Protein AF-A0A7J6I2G9-F1 (afdb_monomer)

Mean predicted aligned error: 10.12 Å

Organism: Cannabis sativa (NCBI:txid3483)

InterPro domains:
  IPR006216 Photosystem II cytochrome b559, conserved site [PS00537] (69-83)
  IPR006217 Photosystem II cytochrome b559, alpha subunit [PTHR33391] (1-66)
  IPR006217 Photosystem II cytochrome b559, alpha subunit [TIGR01332] (1-64)
  IPR006241 Photosystem II cytochrome b559, beta subunit [TIGR01333] (66-98)
  IPR013081 Photosystem II cytochrome b559, N-terminal [PF00283] (1-18)
  IPR013081 Photosystem II cytochrome b559, N-terminal [PF00283] (65-89)
  IPR013082 Photosystem II cytochrome b559, alpha subunit, lumenal region [PF00284] (26-64)
  IPR037025 Photosystem II cytochrome b559, alpha subunit sup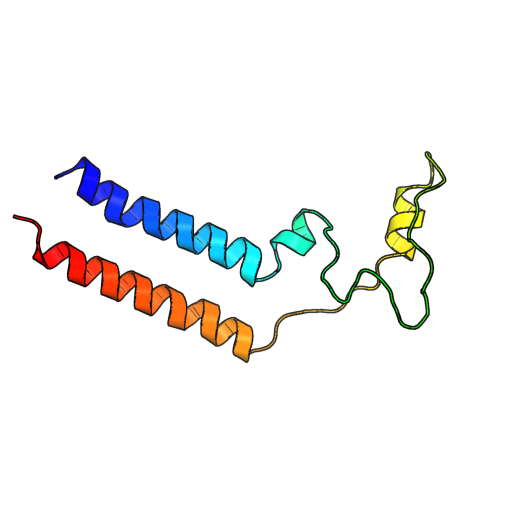erfamily [G3DSA:1.20.5.860] (1-67)

Structure (mmCIF, N/CA/C/O backbone):
data_AF-A0A7J6I2G9-F1
#
_entry.id   AF-A0A7J6I2G9-F1
#
loop_
_atom_site.group_PDB
_atom_site.id
_atom_site.type_symbol
_atom_site.label_atom_id
_atom_site.label_alt_id
_atom_site.label_comp_id
_atom_site.label_asym_id
_atom_site.label_entity_id
_atom_site.label_seq_id
_atom_site.pdbx_PDB_ins_code
_atom_site.Cartn_x
_atom_site.Cartn_y
_atom_site.Cartn_z
_atom_site.occupancy
_atom_site.B_iso_or_equiv
_atom_site.auth_seq_id
_atom_site.auth_comp_id
_atom_site.auth_asym_id
_atom_site.auth_atom_id
_atom_site.pdbx_PDB_model_num
ATOM 1 N N . ILE A 1 1 ? 13.042 4.979 -30.437 1.00 74.38 1 ILE A N 1
ATOM 2 C CA . ILE A 1 1 ? 14.210 4.943 -29.523 1.00 74.38 1 ILE A CA 1
ATOM 3 C C . ILE A 1 1 ? 14.007 5.884 -28.328 1.00 74.38 1 ILE A C 1
ATOM 5 O O . ILE A 1 1 ? 13.651 5.370 -27.283 1.00 74.38 1 ILE A O 1
ATOM 9 N N . ARG A 1 2 ? 14.063 7.226 -28.453 1.00 84.94 2 ARG A N 1
ATOM 10 C CA . ARG A 1 2 ? 13.908 8.167 -27.306 1.00 84.94 2 ARG A CA 1
ATOM 11 C C . ARG A 1 2 ? 12.667 7.938 -26.426 1.00 84.94 2 ARG A C 1
ATOM 13 O O . ARG A 1 2 ? 12.779 7.947 -25.209 1.00 84.94 2 ARG A O 1
ATOM 20 N N . TYR A 1 3 ? 11.498 7.721 -27.036 1.00 82.69 3 TYR A N 1
ATOM 21 C CA . TYR A 1 3 ? 10.265 7.415 -26.297 1.00 82.69 3 TYR A CA 1
ATOM 22 C C . TYR A 1 3 ? 10.436 6.172 -25.416 1.00 82.69 3 TYR A C 1
ATOM 24 O O . TYR A 1 3 ? 10.210 6.236 -24.213 1.00 82.69 3 TYR A O 1
ATOM 32 N N . TRP A 1 4 ? 10.905 5.075 -26.007 1.00 84.44 4 TRP A N 1
ATOM 33 C CA . TRP A 1 4 ? 11.118 3.809 -25.315 1.00 84.44 4 TRP A CA 1
ATOM 34 C C . TRP A 1 4 ? 12.232 3.883 -24.269 1.00 84.44 4 TRP A C 1
ATOM 36 O O . TRP A 1 4 ? 12.058 3.317 -23.204 1.00 84.44 4 TRP A O 1
ATOM 46 N N . VAL A 1 5 ? 13.302 4.648 -24.514 1.00 83.38 5 VAL A N 1
ATOM 47 C CA . VAL A 1 5 ? 14.385 4.894 -23.540 1.00 83.38 5 VAL A CA 1
ATOM 48 C C . VAL A 1 5 ? 13.870 5.606 -22.284 1.00 83.38 5 VAL A C 1
ATOM 50 O O . VAL A 1 5 ? 14.281 5.292 -21.173 1.00 83.38 5 VAL A O 1
ATOM 53 N N . ILE A 1 6 ? 12.950 6.559 -22.439 1.00 83.38 6 ILE A N 1
ATOM 54 C CA . ILE A 1 6 ? 12.337 7.244 -21.294 1.00 83.38 6 ILE A CA 1
ATOM 55 C C . ILE A 1 6 ? 11.359 6.300 -20.583 1.00 83.38 6 ILE A C 1
ATOM 57 O O . ILE A 1 6 ? 11.403 6.150 -19.362 1.00 83.38 6 ILE A O 1
ATOM 61 N N . HIS A 1 7 ? 10.498 5.625 -21.346 1.00 82.88 7 HIS A N 1
ATOM 62 C CA . HIS A 1 7 ? 9.437 4.787 -20.789 1.00 82.88 7 HIS A CA 1
ATOM 63 C C . HIS A 1 7 ? 9.948 3.480 -20.175 1.00 82.88 7 HIS A C 1
ATOM 65 O O . HIS A 1 7 ? 9.314 2.968 -19.256 1.00 82.88 7 HIS A O 1
ATOM 71 N N . SER A 1 8 ? 11.121 2.986 -20.580 1.00 80.94 8 SER A N 1
ATOM 72 C CA . SER A 1 8 ? 11.783 1.850 -19.929 1.00 80.94 8 SER A CA 1
ATOM 73 C C . SER A 1 8 ? 12.256 2.160 -18.508 1.00 80.94 8 SER A C 1
ATOM 75 O O . SER A 1 8 ? 12.585 1.236 -17.774 1.00 80.94 8 SER A O 1
ATOM 77 N N . ILE A 1 9 ? 12.290 3.435 -18.109 1.00 82.44 9 ILE A N 1
ATOM 78 C CA . ILE A 1 9 ? 12.610 3.858 -16.740 1.00 82.44 9 ILE A CA 1
ATOM 79 C C . ILE A 1 9 ? 11.336 4.301 -16.024 1.00 82.44 9 ILE A C 1
ATOM 81 O O . ILE A 1 9 ? 11.059 3.841 -14.915 1.00 82.44 9 ILE A O 1
ATOM 85 N N . THR A 1 10 ? 10.533 5.167 -16.646 1.00 79.94 10 THR A N 1
ATOM 86 C CA . THR A 1 10 ? 9.378 5.772 -15.971 1.00 79.94 10 THR A CA 1
ATOM 87 C C . THR A 1 10 ? 8.251 4.773 -15.713 1.00 79.94 10 THR A C 1
ATOM 89 O O . THR A 1 10 ? 7.667 4.815 -14.632 1.00 79.94 10 THR A O 1
ATOM 92 N N . ILE A 1 11 ? 7.977 3.831 -16.628 1.00 79.25 11 ILE A N 1
ATOM 93 C CA . ILE A 1 11 ? 6.918 2.826 -16.429 1.00 79.25 11 ILE A CA 1
ATOM 94 C C . ILE A 1 11 ? 7.281 1.853 -15.293 1.00 79.25 11 ILE A C 1
ATOM 96 O O . ILE A 1 11 ? 6.478 1.730 -14.365 1.00 79.25 11 ILE A O 1
ATOM 100 N N . PRO A 1 12 ? 8.470 1.209 -15.269 1.00 83.25 12 PRO A N 1
ATOM 101 C CA . PRO A 1 12 ? 8.842 0.354 -14.141 1.00 83.25 12 PRO A CA 1
ATOM 102 C C . PRO A 1 12 ? 8.929 1.116 -12.817 1.00 83.25 12 PRO A C 1
ATOM 104 O O . PRO A 1 12 ? 8.541 0.578 -11.783 1.00 83.25 12 PRO A O 1
ATOM 107 N N . SER A 1 13 ? 9.375 2.377 -12.839 1.00 81.12 13 SER A N 1
ATOM 108 C CA . SER A 1 13 ? 9.426 3.218 -11.635 1.00 81.12 13 SER A CA 1
ATOM 109 C C . SER A 1 13 ? 8.038 3.463 -11.046 1.00 81.12 13 SER A C 1
ATOM 111 O O . SER A 1 13 ? 7.842 3.271 -9.849 1.00 81.12 13 SER A O 1
ATOM 113 N N . LEU A 1 14 ? 7.058 3.832 -11.878 1.00 79.81 14 LEU A N 1
ATOM 114 C CA . LEU A 1 14 ? 5.676 4.022 -11.431 1.00 79.81 14 LEU A CA 1
ATOM 115 C C . LEU A 1 14 ? 5.052 2.712 -10.942 1.00 79.81 14 LEU A C 1
ATOM 117 O O . LEU A 1 14 ? 4.346 2.708 -9.934 1.00 79.81 14 LEU A O 1
ATOM 121 N N . PHE A 1 15 ? 5.351 1.597 -11.611 1.00 84.88 15 PHE A N 1
ATOM 122 C CA . PHE A 1 15 ? 4.886 0.280 -11.184 1.00 84.88 15 PHE A CA 1
ATOM 123 C C . PHE A 1 15 ? 5.435 -0.097 -9.800 1.00 84.88 15 PHE A C 1
ATOM 125 O O . PHE A 1 15 ? 4.667 -0.489 -8.923 1.00 84.88 15 PHE A O 1
ATOM 132 N N . ILE A 1 16 ? 6.743 0.077 -9.569 1.00 82.19 16 ILE A N 1
ATOM 133 C CA . ILE A 1 16 ? 7.369 -0.177 -8.261 1.00 82.19 16 ILE A CA 1
ATOM 134 C C . ILE A 1 16 ? 6.813 0.775 -7.201 1.00 82.19 16 ILE A C 1
ATOM 136 O O . ILE A 1 16 ? 6.530 0.336 -6.090 1.00 82.19 16 ILE A O 1
ATOM 140 N N . ALA A 1 17 ? 6.622 2.056 -7.525 1.00 80.25 17 ALA A N 1
ATOM 141 C CA . ALA A 1 17 ? 6.048 3.021 -6.593 1.00 80.25 17 ALA A CA 1
ATOM 142 C C . ALA A 1 17 ? 4.637 2.600 -6.147 1.00 80.25 17 ALA A C 1
ATOM 144 O O . ALA A 1 17 ? 4.360 2.567 -4.949 1.00 80.25 17 ALA A O 1
ATOM 145 N N . GLY A 1 18 ? 3.776 2.197 -7.088 1.00 80.00 18 GLY A N 1
ATOM 146 C CA . GLY A 1 18 ? 2.447 1.662 -6.781 1.00 80.00 18 GLY A CA 1
ATOM 147 C C . GLY A 1 18 ? 2.499 0.361 -5.972 1.00 80.00 18 GLY A C 1
ATOM 148 O O . GLY A 1 18 ? 1.764 0.203 -4.997 1.00 80.00 18 GLY A O 1
ATOM 149 N N . TRP A 1 19 ? 3.415 -0.548 -6.317 1.00 82.94 19 TRP A N 1
ATOM 150 C CA . TRP A 1 19 ? 3.630 -1.784 -5.562 1.00 82.94 19 TRP A CA 1
ATOM 151 C C . TRP A 1 19 ? 4.051 -1.505 -4.115 1.00 82.94 19 TRP A C 1
ATOM 153 O O . TRP A 1 19 ? 3.491 -2.080 -3.182 1.00 82.94 19 TRP A O 1
ATOM 163 N N . LEU A 1 20 ? 5.027 -0.619 -3.899 1.00 79.75 20 LEU A N 1
ATOM 164 C CA . LEU A 1 20 ? 5.498 -0.238 -2.565 1.00 79.75 20 LEU A CA 1
ATOM 165 C C . LEU A 1 20 ? 4.402 0.462 -1.761 1.00 79.75 20 LEU A C 1
ATOM 167 O O . LEU A 1 20 ? 4.235 0.155 -0.583 1.00 79.75 20 LEU A O 1
ATOM 171 N N . PHE A 1 21 ? 3.613 1.330 -2.394 1.00 81.75 21 PHE A N 1
ATOM 172 C CA . PHE A 1 21 ? 2.490 2.014 -1.754 1.00 81.75 21 PHE A CA 1
ATOM 173 C C . PHE A 1 21 ? 1.477 1.039 -1.129 1.00 81.75 21 PHE A C 1
ATOM 175 O O . PHE A 1 21 ? 1.060 1.223 0.014 1.00 81.75 21 PHE A O 1
ATOM 182 N N . VAL A 1 22 ? 1.126 -0.037 -1.838 1.00 79.44 22 VAL A N 1
ATOM 183 C CA . VAL A 1 22 ? 0.204 -1.060 -1.315 1.00 79.44 22 VAL A CA 1
ATOM 184 C C . VAL A 1 22 ? 0.910 -2.008 -0.354 1.00 79.44 22 VAL A C 1
ATOM 186 O O . VAL A 1 22 ? 0.404 -2.293 0.728 1.00 79.44 22 VAL A O 1
ATOM 189 N N . SER A 1 23 ? 2.081 -2.511 -0.740 1.00 79.38 23 SER A N 1
ATOM 190 C CA . SER A 1 23 ? 2.739 -3.582 0.004 1.00 79.38 23 SER A CA 1
ATOM 191 C C . SER A 1 23 ? 3.207 -3.121 1.384 1.00 79.38 23 SER A C 1
ATOM 193 O O . SER A 1 23 ? 3.036 -3.878 2.337 1.00 79.38 23 SER A O 1
ATOM 195 N N . THR A 1 24 ? 3.719 -1.888 1.520 1.00 77.38 24 THR A N 1
ATOM 196 C CA . THR A 1 24 ? 4.069 -1.287 2.827 1.00 77.38 24 THR A CA 1
ATOM 197 C C . THR A 1 24 ? 2.864 -1.118 3.741 1.00 77.38 24 THR A C 1
ATOM 199 O O . THR A 1 24 ? 3.009 -0.887 4.931 1.00 77.38 24 THR A O 1
ATOM 202 N N . GLY A 1 25 ? 1.659 -1.215 3.200 1.00 81.19 25 GLY A N 1
ATOM 203 C CA . GLY A 1 25 ? 0.449 -0.892 3.921 1.00 81.19 25 GLY A CA 1
ATOM 204 C C . GLY A 1 25 ? 0.210 0.606 4.094 1.00 81.19 25 GLY A C 1
ATOM 205 O O . GLY A 1 25 ? -0.795 0.964 4.696 1.00 81.19 25 GLY A O 1
ATOM 206 N N . LEU A 1 26 ? 1.038 1.470 3.492 1.00 81.31 26 LEU A N 1
ATOM 207 C CA . LEU A 1 26 ? 0.805 2.916 3.454 1.00 81.31 26 LEU A CA 1
ATOM 208 C C . LEU A 1 26 ? -0.568 3.254 2.852 1.00 81.31 26 LEU A C 1
ATOM 210 O O . LEU A 1 26 ? -1.218 4.196 3.289 1.00 81.31 26 LEU A O 1
ATOM 214 N N . ALA A 1 27 ? -1.042 2.458 1.890 1.00 78.12 27 ALA A N 1
ATOM 215 C CA . ALA A 1 27 ? -2.392 2.588 1.349 1.00 78.12 27 ALA A CA 1
ATOM 216 C C . ALA A 1 27 ? -3.496 2.442 2.416 1.00 78.12 27 ALA A C 1
ATOM 218 O O . ALA A 1 27 ? -4.482 3.175 2.364 1.00 78.12 27 ALA A O 1
ATOM 219 N N . TYR A 1 28 ? -3.337 1.530 3.383 1.00 80.25 28 TYR A N 1
ATOM 220 C CA . TYR A 1 28 ? -4.304 1.356 4.473 1.00 80.25 28 TYR A CA 1
ATOM 221 C C . TYR A 1 28 ? -4.304 2.577 5.394 1.00 80.25 28 TYR A C 1
ATOM 223 O O . TYR A 1 28 ? -5.369 3.083 5.730 1.00 80.25 28 TYR A O 1
ATOM 231 N N . ASP A 1 29 ? -3.120 3.104 5.707 1.00 81.38 29 ASP A N 1
ATOM 232 C CA . ASP A 1 29 ? -2.961 4.233 6.624 1.00 81.38 29 ASP A CA 1
ATOM 233 C C . ASP A 1 29 ? -3.440 5.561 5.999 1.00 81.38 29 ASP A C 1
ATOM 235 O O . ASP A 1 29 ? -4.097 6.359 6.662 1.00 81.38 29 ASP A O 1
ATOM 239 N N . VAL A 1 30 ? -3.166 5.793 4.706 1.00 76.69 30 VAL A N 1
ATOM 240 C CA . VAL A 1 30 ? -3.571 7.018 3.983 1.00 76.69 30 VAL A CA 1
ATOM 241 C C . VAL A 1 30 ? -5.082 7.097 3.793 1.00 76.69 30 VAL A C 1
ATOM 243 O O . VAL A 1 30 ? -5.664 8.172 3.925 1.00 76.69 30 VAL A O 1
ATOM 246 N N . PHE A 1 31 ? -5.714 5.978 3.440 1.00 80.31 31 PHE A N 1
ATOM 247 C CA . PHE A 1 31 ? -7.142 5.955 3.123 1.00 80.31 31 PHE A CA 1
ATOM 248 C C . PHE A 1 31 ? -8.020 5.483 4.285 1.00 80.31 31 PHE A C 1
ATOM 250 O O . PHE A 1 31 ? -9.239 5.452 4.138 1.00 80.31 31 PHE A O 1
ATOM 257 N N . GLY A 1 32 ? -7.428 5.095 5.418 1.00 78.25 32 GLY A N 1
ATOM 258 C CA . GLY A 1 32 ? -8.158 4.523 6.550 1.00 78.25 32 GLY A CA 1
ATOM 259 C C . GLY A 1 32 ? -8.874 3.213 6.204 1.00 78.25 32 GLY A C 1
ATOM 260 O O . GLY A 1 32 ? -9.882 2.882 6.823 1.00 78.25 32 GLY A O 1
ATOM 261 N N . SER A 1 33 ? -8.402 2.483 5.185 1.00 83.19 33 SER A N 1
ATOM 262 C CA . SER A 1 33 ? -8.986 1.194 4.814 1.00 83.19 33 SER A CA 1
ATOM 263 C C . SER A 1 33 ? -8.589 0.157 5.862 1.00 83.19 33 SER A C 1
ATOM 265 O O . SER A 1 33 ? -7.391 -0.061 6.040 1.00 83.19 33 SER A O 1
ATOM 267 N N . PRO A 1 34 ? -9.541 -0.557 6.485 1.00 84.62 34 PRO A N 1
ATOM 268 C CA . PRO A 1 34 ? -9.199 -1.631 7.403 1.00 84.62 34 PRO A CA 1
ATOM 269 C C . PRO A 1 34 ? -8.437 -2.738 6.675 1.00 84.62 34 PRO A C 1
ATOM 271 O O . PRO A 1 34 ? -8.829 -3.181 5.583 1.00 84.62 34 PRO A O 1
ATOM 274 N N . ARG A 1 35 ? -7.355 -3.216 7.284 1.00 87.06 35 ARG A N 1
ATOM 275 C CA . ARG A 1 35 ? -6.677 -4.442 6.852 1.00 87.06 35 ARG A CA 1
ATOM 276 C C . ARG A 1 35 ? -7.585 -5.648 7.118 1.00 87.06 35 ARG A C 1
ATOM 278 O O . ARG A 1 35 ? -8.498 -5.564 7.941 1.00 87.06 35 ARG A O 1
ATOM 285 N N . PRO A 1 36 ? -7.347 -6.810 6.481 1.00 85.88 36 PRO A N 1
ATOM 286 C CA . PRO A 1 36 ? -8.205 -7.986 6.660 1.00 85.88 36 PRO A CA 1
ATOM 287 C C . PRO A 1 36 ? -8.435 -8.403 8.122 1.00 85.88 36 PRO A C 1
ATOM 289 O O . PRO A 1 36 ? -9.501 -8.911 8.454 1.00 85.88 36 PRO A O 1
ATOM 292 N N . ASN A 1 37 ? -7.464 -8.161 9.002 1.00 84.81 37 ASN A N 1
ATOM 293 C CA . ASN A 1 37 ? -7.527 -8.467 10.431 1.00 84.81 37 ASN A CA 1
ATOM 294 C C . ASN A 1 37 ? -8.024 -7.303 11.315 1.00 84.81 37 ASN A C 1
ATOM 296 O O . ASN A 1 37 ? -8.033 -7.451 12.532 1.00 84.81 37 ASN A O 1
ATOM 300 N N . GLU A 1 38 ? -8.415 -6.164 10.738 1.00 83.50 38 GLU A N 1
ATOM 301 C CA . GLU A 1 38 ? -8.847 -4.959 11.472 1.00 83.50 38 GLU A CA 1
ATOM 302 C C . GLU A 1 38 ? -10.365 -4.711 11.385 1.00 83.50 38 GLU A C 1
ATOM 304 O O . GLU A 1 38 ? -10.905 -3.881 12.114 1.00 83.50 38 GLU A O 1
ATOM 309 N N . TYR A 1 39 ? -11.092 -5.457 10.543 1.00 82.88 39 TYR A N 1
ATOM 310 C CA . TYR A 1 39 ? -12.553 -5.328 10.415 1.00 82.88 39 TYR A CA 1
ATOM 311 C C . TYR A 1 39 ? -13.306 -5.629 11.718 1.00 82.88 39 TYR A C 1
ATOM 313 O O . TYR A 1 39 ? -14.309 -4.974 12.020 1.00 82.88 39 TYR A O 1
ATOM 321 N N . PHE A 1 40 ? -12.813 -6.594 12.494 1.00 86.38 40 PHE A N 1
ATOM 322 C CA . PHE A 1 40 ? -13.368 -7.024 13.775 1.00 86.38 40 PHE A CA 1
ATOM 323 C C . PHE A 1 40 ? -12.228 -7.298 14.750 1.00 86.38 40 PHE A C 1
ATOM 325 O O . PHE A 1 40 ? -11.172 -7.786 1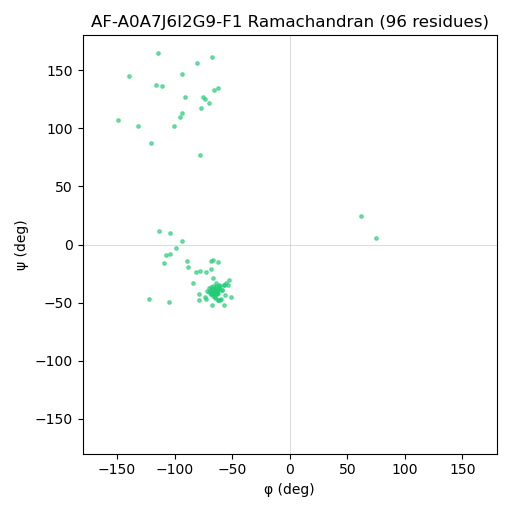4.351 1.00 86.38 40 PHE A O 1
ATOM 332 N N . THR A 1 41 ? -12.444 -7.003 16.029 1.00 83.12 41 THR A N 1
ATOM 333 C CA . THR A 1 41 ? -11.466 -7.276 17.089 1.00 83.12 41 THR A CA 1
ATOM 334 C C . THR A 1 41 ? -12.017 -8.328 18.042 1.00 83.12 41 THR A C 1
ATOM 336 O O . THR A 1 41 ? -13.220 -8.597 18.060 1.00 83.12 41 THR A O 1
ATOM 339 N N . GLU A 1 42 ? -11.163 -8.915 18.879 1.00 83.12 42 GLU A N 1
ATOM 340 C CA . GLU A 1 42 ? -11.602 -9.893 19.887 1.00 83.12 42 GLU A CA 1
ATOM 341 C C . GLU A 1 42 ? -12.724 -9.344 20.784 1.00 83.12 42 GLU A C 1
ATOM 343 O O . GLU A 1 42 ? -13.654 -10.066 21.131 1.00 83.12 42 GLU A O 1
ATOM 348 N N . SER A 1 43 ? -12.689 -8.045 21.094 1.00 82.00 43 SER A N 1
ATOM 349 C CA . SER A 1 43 ? -13.706 -7.370 21.904 1.00 82.00 43 SER A CA 1
ATOM 350 C C . SER A 1 43 ? -14.880 -6.798 21.100 1.00 82.00 43 SER A C 1
ATOM 352 O O . SER A 1 43 ? -15.882 -6.416 21.700 1.00 82.00 43 SER A O 1
ATOM 354 N N . ARG A 1 44 ? -14.775 -6.688 19.765 1.00 82.94 44 ARG A N 1
ATOM 355 C CA . ARG A 1 44 ? -15.776 -6.039 18.899 1.00 82.94 44 ARG A CA 1
ATOM 356 C C . ARG A 1 44 ? -16.128 -6.921 17.702 1.00 82.94 44 ARG A C 1
ATOM 358 O O . ARG A 1 44 ? -15.417 -6.943 16.701 1.00 82.94 44 ARG A O 1
ATOM 365 N N . GLN A 1 45 ? -17.282 -7.580 17.797 1.00 84.62 45 GLN A N 1
ATOM 366 C CA . GLN A 1 45 ? -17.844 -8.445 16.747 1.00 84.62 45 GLN A CA 1
ATOM 367 C C . GLN A 1 45 ? -19.011 -7.793 15.975 1.00 84.62 45 GLN A C 1
ATOM 369 O O . GLN A 1 45 ? -19.470 -8.329 14.972 1.00 84.62 45 GLN A O 1
ATOM 374 N N . GLY A 1 46 ? -19.502 -6.632 16.425 1.00 84.81 46 GLY A N 1
ATOM 375 C CA . GLY A 1 46 ? -20.502 -5.838 15.702 1.00 84.81 46 GLY A CA 1
ATOM 376 C C . GLY A 1 46 ? -19.878 -4.988 14.592 1.00 84.81 46 GLY A C 1
ATOM 377 O O . GLY A 1 46 ? -18.697 -4.654 14.659 1.00 84.81 46 GLY A O 1
ATOM 378 N N . VAL A 1 47 ? -20.665 -4.612 13.581 1.00 89.06 47 VAL A N 1
ATOM 379 C CA . VAL A 1 47 ? -20.223 -3.728 12.485 1.00 89.06 47 VAL A CA 1
ATOM 380 C C . VAL A 1 47 ? -19.923 -2.320 13.036 1.00 89.06 47 VAL A C 1
ATOM 382 O O . VAL A 1 47 ? -20.756 -1.798 13.777 1.00 89.06 47 VAL A O 1
ATOM 385 N N . PRO A 1 48 ? -18.779 -1.690 12.692 1.00 86.69 48 PRO A N 1
ATOM 386 C CA . PRO A 1 48 ? -18.441 -0.337 13.140 1.00 86.69 48 PRO A CA 1
ATOM 387 C C . PRO A 1 48 ? -19.222 0.694 12.314 1.00 86.69 48 PRO A C 1
ATOM 389 O O . PRO A 1 48 ? -18.707 1.270 11.357 1.00 86.69 48 PRO A O 1
ATOM 392 N N . LEU A 1 49 ? -20.511 0.853 12.619 1.00 91.12 49 LEU A N 1
ATOM 393 C CA . LEU A 1 49 ? -21.399 1.762 11.901 1.00 91.12 49 LEU A CA 1
ATOM 394 C C . LEU A 1 49 ? -21.403 3.139 12.566 1.00 91.12 49 LEU A C 1
ATOM 396 O O . LEU A 1 49 ? -21.708 3.253 13.748 1.00 91.12 49 LEU A O 1
ATOM 400 N N . ILE A 1 50 ? -21.140 4.178 11.777 1.00 91.38 50 ILE A N 1
ATOM 401 C CA . ILE A 1 50 ? -21.279 5.566 12.215 1.00 91.38 50 ILE A CA 1
ATOM 402 C C . ILE A 1 50 ? -22.756 5.946 12.211 1.00 91.38 50 ILE A C 1
ATOM 404 O O . ILE A 1 50 ? -23.403 5.943 11.161 1.00 91.38 50 ILE A O 1
ATOM 408 N N . THR A 1 51 ? -23.294 6.270 13.384 1.00 95.00 51 THR A N 1
ATOM 409 C CA . THR A 1 51 ? -24.720 6.601 13.558 1.00 95.00 51 THR A CA 1
ATOM 410 C C . THR A 1 51 ? -24.963 8.077 13.843 1.00 95.00 51 THR A C 1
ATOM 412 O O . THR A 1 51 ? -26.094 8.545 13.723 1.00 95.00 51 THR A O 1
ATOM 415 N N . GLY A 1 52 ? -23.921 8.815 14.222 1.00 93.88 52 GLY A N 1
ATOM 416 C CA . GLY A 1 52 ? -24.011 10.220 14.598 1.00 93.88 52 GLY A CA 1
ATOM 417 C C . GLY A 1 52 ? -23.233 11.121 13.643 1.00 93.88 52 GLY A C 1
ATOM 418 O O . GLY A 1 52 ? -22.144 10.787 13.186 1.00 93.88 52 GLY A O 1
ATOM 419 N N . ARG A 1 53 ? -23.824 12.264 13.271 1.00 91.62 53 ARG A N 1
ATOM 420 C CA . ARG A 1 53 ? -23.215 13.195 12.305 1.00 91.62 53 ARG A CA 1
ATOM 421 C C . ARG A 1 53 ? -22.131 14.063 12.946 1.00 91.62 53 ARG A C 1
ATOM 423 O O . ARG A 1 53 ? -21.106 14.310 12.317 1.00 91.62 53 ARG A O 1
ATOM 430 N N . PHE A 1 54 ? -22.388 14.568 14.151 1.00 96.31 54 PHE A N 1
ATOM 431 C CA . PHE A 1 54 ? -21.555 15.588 14.799 1.00 96.31 54 PHE A CA 1
ATOM 432 C C . PHE A 1 54 ? -20.399 15.001 15.622 1.00 96.31 54 PHE A C 1
ATOM 434 O O . PHE A 1 54 ? -19.417 15.691 15.857 1.00 96.31 54 PHE A O 1
ATOM 441 N N . ASP A 1 55 ? -20.503 13.729 15.990 1.00 93.56 55 ASP A N 1
ATOM 442 C CA . ASP A 1 55 ? -19.574 12.921 16.790 1.00 93.56 55 ASP A CA 1
ATOM 443 C C . ASP A 1 55 ? -18.925 11.789 15.966 1.00 93.56 55 ASP A C 1
ATOM 445 O O . ASP A 1 55 ? -18.271 10.899 16.497 1.00 93.56 55 ASP A O 1
ATOM 449 N N . SER A 1 56 ? -19.079 11.823 14.640 1.00 90.50 56 SER A N 1
ATOM 450 C CA . SER A 1 56 ? -18.594 10.778 13.727 1.00 90.50 56 SER A CA 1
ATOM 451 C C . SER A 1 56 ? -17.090 10.499 13.824 1.00 90.50 56 SER A C 1
ATOM 453 O O . SER A 1 56 ? -16.681 9.352 13.675 1.00 90.50 56 SER A O 1
ATOM 455 N N . LEU A 1 57 ? -16.263 11.520 14.073 1.00 89.75 57 LEU A N 1
ATOM 456 C CA . LEU A 1 57 ? -14.814 11.342 14.230 1.00 89.75 57 LEU A CA 1
ATOM 457 C C . LEU A 1 57 ? -14.463 10.616 15.531 1.00 89.75 57 LEU A C 1
ATOM 459 O O . LEU A 1 57 ? -13.628 9.721 15.518 1.00 89.75 57 LEU A O 1
ATOM 463 N N . GLU A 1 58 ? -15.144 10.952 16.624 1.00 89.94 58 GLU A N 1
ATOM 464 C CA . GLU A 1 58 ? -14.957 10.291 17.918 1.00 89.94 58 GLU A CA 1
ATOM 465 C C . GLU A 1 58 ? -15.386 8.818 17.838 1.00 89.94 58 GLU A C 1
ATOM 467 O O . GLU A 1 58 ? -14.637 7.935 18.250 1.00 89.94 58 GLU A O 1
ATOM 472 N N . GLN A 1 59 ? -16.521 8.533 17.183 1.00 90.06 59 GLN A N 1
ATOM 473 C CA . GLN A 1 59 ? -16.964 7.158 16.915 1.00 90.06 59 GLN A CA 1
ATOM 474 C C . GLN A 1 59 ? -15.937 6.358 16.088 1.00 90.06 59 GLN A C 1
ATOM 476 O O . GL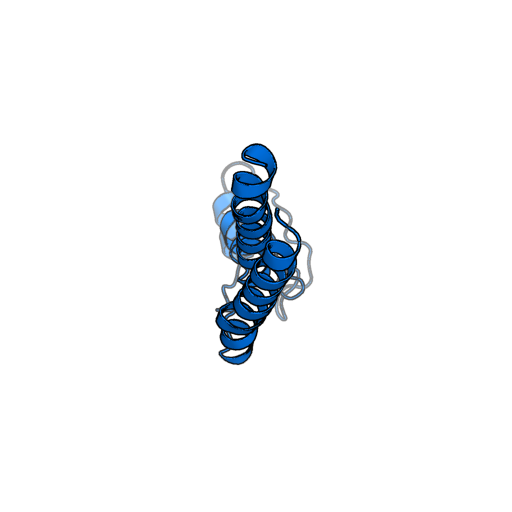N A 1 59 ? -15.731 5.172 16.342 1.00 90.06 59 GLN A O 1
ATOM 481 N N . LEU A 1 60 ? -15.280 6.979 15.097 1.00 87.25 60 LEU A N 1
ATOM 482 C CA . LEU A 1 60 ? -14.228 6.319 14.310 1.00 87.25 60 LEU A CA 1
ATOM 483 C C . LEU A 1 60 ? -12.981 6.005 15.148 1.00 87.25 60 LEU A C 1
ATOM 485 O O . LEU A 1 60 ? -12.436 4.905 15.019 1.00 87.25 60 LEU A O 1
ATOM 489 N N . ASP A 1 61 ? -12.550 6.933 16.004 1.00 86.38 61 ASP A N 1
ATOM 490 C CA . ASP A 1 61 ? -11.385 6.748 16.878 1.00 86.38 61 ASP A CA 1
ATOM 491 C C . ASP A 1 61 ? -11.611 5.616 17.894 1.00 86.38 61 ASP A C 1
ATOM 493 O O . ASP A 1 61 ? -10.703 4.826 18.157 1.00 86.38 61 ASP A O 1
ATOM 497 N N . GLU A 1 62 ? -12.836 5.451 18.401 1.00 84.56 62 GLU A N 1
ATOM 498 C CA . G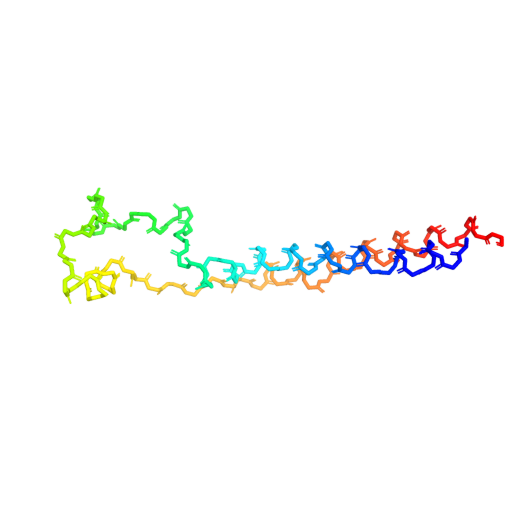LU A 1 62 ? -13.193 4.316 19.264 1.00 84.56 62 GLU A CA 1
ATOM 499 C C . GLU A 1 62 ? -13.092 2.958 18.548 1.00 84.56 62 GLU A C 1
ATOM 501 O O . GLU A 1 62 ? -12.759 1.937 19.166 1.00 84.56 62 GLU A O 1
ATOM 506 N N . PHE A 1 63 ? -13.372 2.916 17.243 1.00 84.38 63 PHE A N 1
ATOM 507 C CA . PHE A 1 63 ? -13.330 1.678 16.465 1.00 84.38 63 PHE A CA 1
ATOM 508 C C . PHE A 1 63 ? -11.912 1.235 16.090 1.00 84.38 63 PHE A C 1
ATOM 510 O O . PHE A 1 63 ? -11.713 0.040 15.834 1.00 84.38 63 PHE A O 1
ATOM 517 N N . ASN A 1 64 ? -10.940 2.150 16.063 1.00 73.44 64 ASN A N 1
ATOM 518 C CA . ASN A 1 64 ? -9.608 1.898 15.523 1.00 73.44 64 ASN A CA 1
ATOM 519 C C . ASN A 1 64 ? -8.568 1.628 16.633 1.00 73.44 64 ASN A C 1
ATOM 521 O O . ASN A 1 64 ? -8.058 2.546 17.271 1.00 73.44 64 ASN A O 1
ATOM 525 N N . ARG A 1 65 ? -8.206 0.355 16.868 1.00 62.62 65 ARG A N 1
ATOM 526 C CA . ARG A 1 65 ? -7.043 -0.010 17.708 1.00 62.62 65 ARG A CA 1
ATOM 527 C C . ARG A 1 65 ? -5.812 -0.246 16.830 1.00 62.62 65 ARG A 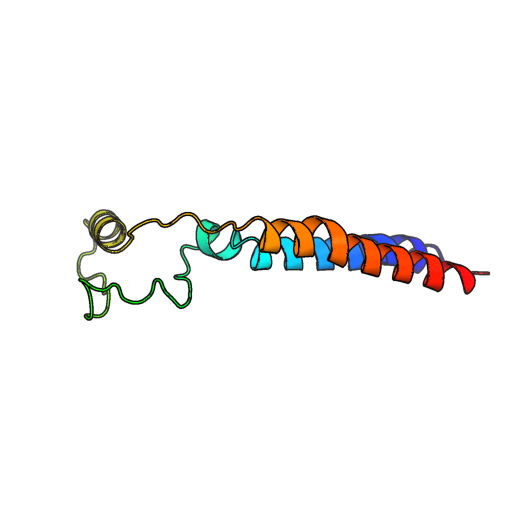C 1
ATOM 529 O O . ARG A 1 65 ? -5.729 -1.256 16.140 1.00 62.62 65 ARG A O 1
ATOM 536 N N . THR A 1 66 ? -4.840 0.659 16.907 1.00 55.22 66 THR A N 1
ATOM 537 C CA . THR A 1 66 ? -3.616 0.644 16.093 1.00 55.22 66 THR A CA 1
ATOM 538 C C . THR A 1 66 ? -2.664 -0.500 16.465 1.00 55.22 66 THR A C 1
ATOM 540 O O . THR A 1 66 ? -2.159 -0.549 17.588 1.00 55.22 66 THR A O 1
ATOM 543 N N . TYR A 1 67 ? -2.333 -1.368 15.504 1.00 47.41 67 TYR A N 1
ATOM 544 C CA . TYR A 1 67 ? -1.184 -2.279 15.587 1.00 47.41 67 TYR A CA 1
ATOM 545 C C . TYR A 1 67 ? -0.102 -1.864 14.580 1.00 47.41 67 TYR A C 1
ATOM 547 O O . TYR A 1 67 ? -0.420 -1.586 13.424 1.00 47.41 67 TYR A O 1
ATOM 555 N N . PRO A 1 68 ? 1.189 -1.858 14.954 1.00 47.28 68 PRO A N 1
ATOM 556 C CA . PRO A 1 68 ? 2.253 -1.610 13.993 1.00 47.28 68 PRO A CA 1
ATOM 557 C C . PRO A 1 68 ? 2.467 -2.850 13.119 1.00 47.28 68 PRO A C 1
ATOM 559 O O . PRO A 1 68 ? 2.695 -3.952 13.619 1.00 47.28 68 PRO A O 1
ATOM 562 N N . ILE A 1 69 ? 2.439 -2.677 11.798 1.00 58.81 69 ILE A N 1
ATOM 563 C CA . ILE A 1 69 ? 2.648 -3.768 10.839 1.00 58.81 69 ILE A CA 1
ATOM 564 C C . ILE A 1 69 ? 3.855 -3.436 9.975 1.00 58.81 69 ILE A C 1
ATOM 566 O O . ILE A 1 69 ? 3.722 -2.887 8.891 1.00 58.81 69 ILE A O 1
ATOM 570 N N . PHE A 1 70 ? 5.034 -3.820 10.461 1.00 59.41 70 PHE A N 1
ATOM 571 C CA . PHE A 1 70 ? 6.226 -4.020 9.638 1.00 59.41 70 PHE A CA 1
ATOM 572 C C . PHE A 1 70 ? 7.094 -5.111 10.267 1.00 59.41 70 PHE A C 1
ATOM 574 O O . PHE A 1 70 ? 7.734 -4.900 11.293 1.00 59.41 70 PHE A O 1
ATOM 581 N N . THR A 1 71 ? 7.130 -6.298 9.655 1.00 56.72 71 THR A N 1
ATOM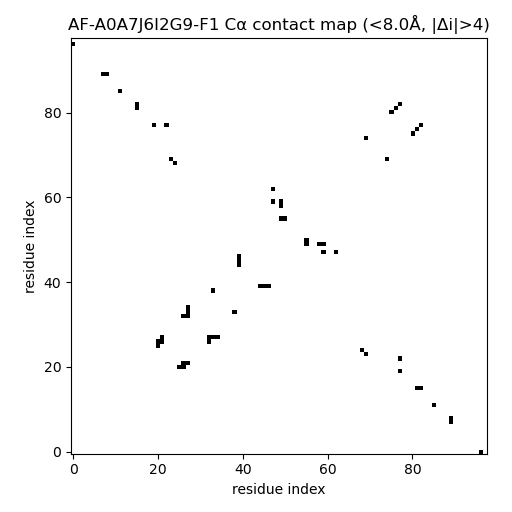 582 C CA . THR A 1 71 ? 8.099 -7.342 10.029 1.00 56.72 71 THR A CA 1
ATOM 583 C C . THR A 1 71 ? 9.341 -7.241 9.138 1.00 56.72 71 THR A C 1
ATOM 585 O O . THR A 1 71 ? 9.248 -6.898 7.960 1.00 56.72 71 THR A O 1
ATOM 588 N N . VAL A 1 72 ? 10.526 -7.568 9.666 1.00 54.62 72 VAL A N 1
ATOM 589 C CA . VAL A 1 72 ? 11.816 -7.459 8.941 1.00 54.62 72 VAL A CA 1
ATOM 590 C C . VAL A 1 72 ? 11.825 -8.264 7.632 1.00 54.62 72 VAL A C 1
ATOM 592 O O . VAL A 1 72 ? 12.373 -7.823 6.625 1.00 54.62 72 VAL A O 1
ATOM 595 N N . ARG A 1 73 ? 11.148 -9.420 7.612 1.00 51.94 73 ARG A N 1
ATOM 596 C CA . ARG A 1 73 ? 10.983 -10.262 6.415 1.00 51.94 73 ARG A CA 1
ATOM 597 C C . ARG A 1 73 ? 10.220 -9.542 5.305 1.00 51.94 73 ARG A C 1
ATOM 599 O O . ARG A 1 73 ? 10.561 -9.678 4.133 1.00 51.94 73 ARG A O 1
ATOM 606 N N . TRP A 1 74 ? 9.196 -8.785 5.680 1.00 68.50 74 TRP A N 1
ATOM 607 C CA . TRP A 1 74 ? 8.391 -8.019 4.744 1.00 68.50 74 TRP A CA 1
ATOM 608 C C . TRP A 1 74 ? 9.221 -6.884 4.111 1.00 68.50 74 TRP A C 1
ATOM 610 O O . TRP A 1 74 ? 9.241 -6.759 2.884 1.00 68.50 74 TRP A O 1
ATOM 620 N N . LEU A 1 75 ? 10.004 -6.162 4.925 1.00 65.25 75 LEU A N 1
ATOM 621 C CA . LEU A 1 75 ? 10.913 -5.103 4.469 1.00 65.25 75 LEU A CA 1
ATOM 622 C C . LEU A 1 75 ? 12.020 -5.645 3.542 1.00 65.25 75 LEU A C 1
ATOM 624 O O . LEU A 1 75 ? 12.340 -5.026 2.532 1.00 65.25 75 LEU A O 1
ATOM 628 N N . ALA A 1 76 ? 12.575 -6.822 3.847 1.00 62.12 76 ALA A N 1
ATOM 629 C CA . ALA A 1 76 ? 13.655 -7.431 3.068 1.00 62.12 76 ALA A CA 1
ATOM 630 C C . ALA A 1 76 ? 13.210 -7.872 1.661 1.00 62.12 76 ALA A C 1
ATOM 632 O O . ALA A 1 76 ? 13.928 -7.653 0.686 1.00 62.12 76 ALA A O 1
ATOM 633 N N . VAL A 1 77 ? 12.013 -8.454 1.526 1.00 63.75 77 VAL A N 1
ATOM 634 C CA . VAL A 1 77 ? 11.480 -8.867 0.214 1.00 63.75 77 VAL A CA 1
ATOM 635 C C . VAL A 1 77 ? 11.156 -7.646 -0.653 1.00 63.75 77 VAL A C 1
ATOM 637 O O . VAL A 1 77 ? 11.492 -7.617 -1.837 1.00 63.75 77 VAL A O 1
ATOM 640 N N . HIS A 1 78 ? 10.556 -6.612 -0.065 1.00 63.47 78 HIS A N 1
ATOM 641 C CA . HIS A 1 78 ? 10.076 -5.448 -0.812 1.00 63.47 78 HIS A CA 1
ATOM 642 C C . HIS A 1 78 ? 11.159 -4.398 -1.077 1.00 63.47 78 HIS A C 1
ATOM 644 O O . HIS A 1 78 ? 11.151 -3.776 -2.136 1.00 63.47 78 HIS A O 1
ATOM 650 N N . GLY A 1 79 ? 12.119 -4.234 -0.166 1.00 64.62 79 GLY A N 1
ATOM 651 C CA . GLY A 1 79 ? 13.229 -3.294 -0.321 1.00 64.62 79 GLY A CA 1
ATOM 652 C C . GLY A 1 79 ? 14.380 -3.807 -1.189 1.00 64.62 79 GLY A C 1
ATOM 653 O O . GLY A 1 79 ? 15.113 -2.995 -1.742 1.00 64.62 79 GLY A O 1
ATOM 654 N N . LEU A 1 80 ? 14.553 -5.129 -1.328 1.00 68.06 80 LEU A N 1
ATOM 655 C CA . LEU A 1 80 ? 15.714 -5.702 -2.027 1.00 68.06 80 LEU A CA 1
ATOM 656 C C . LEU A 1 80 ? 15.336 -6.594 -3.213 1.00 68.06 80 LEU A C 1
ATOM 658 O O . LEU A 1 80 ? 15.898 -6.428 -4.294 1.00 68.06 80 LEU A O 1
ATOM 662 N N . ALA A 1 81 ? 14.382 -7.519 -3.064 1.00 68.25 81 ALA A N 1
ATOM 663 C CA . ALA A 1 81 ? 14.108 -8.499 -4.120 1.00 68.25 81 ALA A CA 1
ATOM 664 C C . ALA A 1 81 ? 13.382 -7.878 -5.326 1.00 68.25 81 ALA A C 1
ATOM 666 O O . ALA A 1 81 ? 13.790 -8.091 -6.468 1.00 68.25 81 ALA A O 1
ATOM 667 N N . VAL A 1 82 ? 12.353 -7.060 -5.082 1.00 69.44 82 VAL A N 1
ATOM 668 C CA . VAL A 1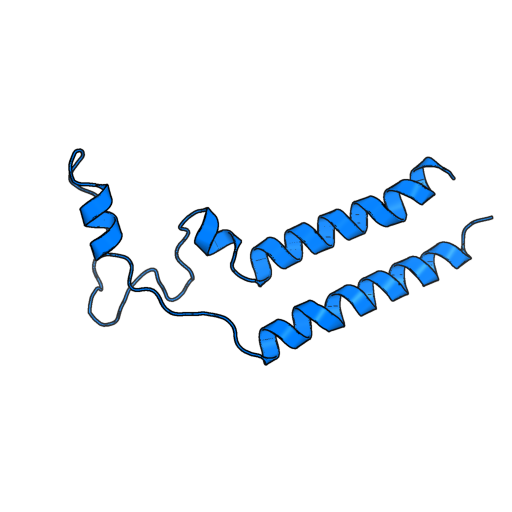 82 ? 11.570 -6.414 -6.154 1.00 69.44 82 VAL A CA 1
ATOM 669 C C . VAL A 1 82 ? 12.415 -5.426 -6.981 1.00 69.44 82 VAL A C 1
ATOM 671 O O . VAL A 1 82 ? 12.394 -5.531 -8.212 1.00 69.44 82 VAL A O 1
ATOM 674 N N . PRO A 1 83 ? 13.227 -4.531 -6.377 1.00 67.31 83 PRO A N 1
ATOM 675 C CA . PRO A 1 83 ? 14.124 -3.666 -7.145 1.00 67.31 83 PRO A CA 1
ATOM 676 C C . PRO A 1 83 ? 15.164 -4.447 -7.952 1.00 67.31 83 PRO A C 1
ATOM 678 O O . PRO A 1 83 ? 15.439 -4.088 -9.095 1.00 67.31 83 PRO A O 1
ATOM 681 N N . THR A 1 84 ? 15.694 -5.545 -7.404 1.00 76.31 84 THR A N 1
ATOM 682 C CA . THR A 1 84 ? 16.714 -6.360 -8.083 1.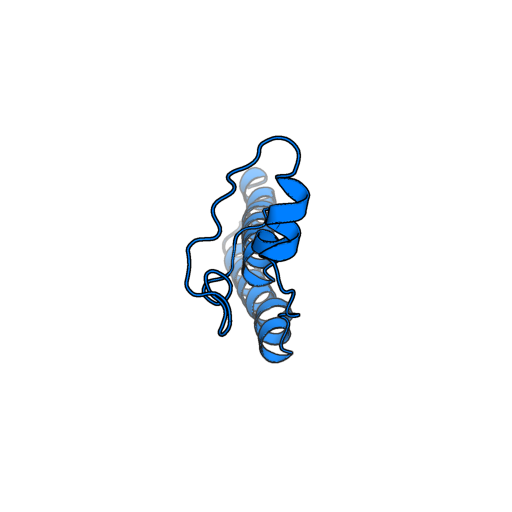00 76.31 84 THR A CA 1
ATOM 683 C C . THR A 1 84 ? 16.168 -7.017 -9.352 1.00 76.31 84 THR A C 1
ATOM 685 O O . THR A 1 84 ? 16.805 -6.947 -10.401 1.00 76.31 84 THR A O 1
ATOM 688 N N . VAL A 1 85 ? 14.967 -7.605 -9.304 1.00 74.62 85 VAL A N 1
ATOM 689 C CA . VAL A 1 85 ? 14.353 -8.239 -10.488 1.00 74.62 85 VAL A CA 1
ATOM 690 C C . VAL A 1 85 ? 14.021 -7.202 -11.563 1.00 74.62 85 VAL A C 1
ATOM 692 O O . VAL A 1 85 ? 14.298 -7.426 -12.741 1.00 74.62 85 VAL A O 1
ATOM 695 N N . SER A 1 86 ? 13.487 -6.044 -11.165 1.00 75.31 86 SER A N 1
ATOM 696 C CA . SER A 1 86 ? 13.146 -4.975 -12.110 1.00 75.31 86 SER A CA 1
ATOM 697 C C . SER A 1 86 ? 14.391 -4.374 -12.779 1.00 75.31 86 SER A C 1
ATOM 699 O O . SER A 1 86 ? 14.401 -4.116 -13.983 1.00 75.31 86 SER A O 1
ATOM 701 N N . PHE A 1 87 ? 15.481 -4.227 -12.021 1.00 75.12 87 PHE A N 1
ATOM 702 C CA . PHE A 1 87 ? 16.771 -3.758 -12.526 1.00 75.12 87 PHE A CA 1
ATOM 703 C C . PHE A 1 87 ? 17.424 -4.747 -13.506 1.00 75.12 87 PHE A C 1
ATOM 705 O O . PHE A 1 87 ? 17.921 -4.350 -14.557 1.00 75.12 87 PHE A O 1
ATOM 712 N N . LEU A 1 88 ? 17.378 -6.050 -13.222 1.00 81.25 88 LEU A N 1
ATOM 713 C CA . LEU A 1 88 ? 17.906 -7.065 -14.143 1.00 81.25 88 LEU A CA 1
ATOM 714 C C . LEU A 1 88 ? 17.066 -7.183 -15.422 1.00 81.25 88 LEU A C 1
ATOM 716 O O . LEU A 1 88 ? 17.616 -7.353 -16.515 1.00 81.25 88 LEU A O 1
ATOM 720 N N . GLY A 1 89 ? 15.743 -7.045 -15.302 1.00 76.69 89 GLY A N 1
ATOM 721 C CA . GLY A 1 89 ? 14.839 -6.994 -16.449 1.00 76.69 89 GLY A CA 1
ATOM 722 C C . GLY A 1 89 ? 15.120 -5.796 -17.358 1.00 76.69 89 GLY A C 1
ATOM 723 O O . GLY A 1 89 ? 15.161 -5.953 -18.579 1.00 76.69 89 GLY A O 1
ATOM 724 N N . SER A 1 90 ? 15.392 -4.619 -16.784 1.00 73.69 90 SER A N 1
ATOM 725 C CA . SER A 1 90 ? 15.704 -3.419 -17.567 1.00 73.69 90 SER A CA 1
ATOM 726 C C . SER A 1 90 ? 17.065 -3.510 -18.267 1.00 73.69 90 SER A C 1
ATOM 728 O O . SER A 1 90 ? 17.145 -3.175 -19.446 1.00 73.69 90 SER A O 1
ATOM 730 N N . ILE A 1 91 ? 18.104 -4.052 -17.618 1.00 77.50 91 ILE A N 1
ATOM 731 C CA . ILE A 1 91 ? 19.415 -4.300 -18.254 1.00 77.50 91 ILE A CA 1
ATOM 732 C C . ILE A 1 91 ? 19.301 -5.309 -19.401 1.00 77.50 91 ILE A C 1
ATOM 734 O O . ILE A 1 91 ? 19.886 -5.109 -20.467 1.00 77.50 91 ILE A O 1
ATOM 738 N N . SER A 1 92 ? 18.531 -6.381 -19.204 1.00 73.62 92 SER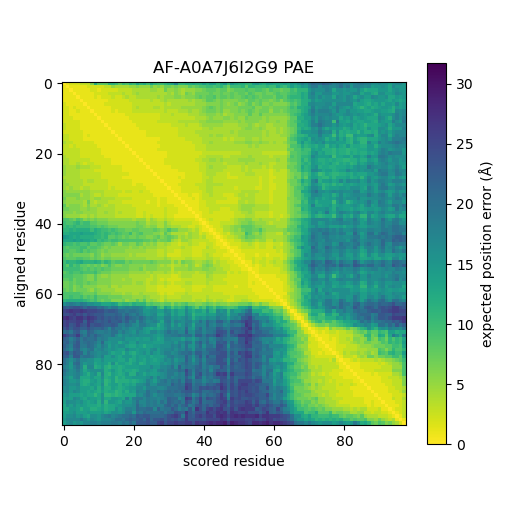 A N 1
ATOM 739 C CA . SER A 1 92 ? 18.319 -7.401 -20.239 1.00 73.62 92 SER A CA 1
ATOM 740 C C . SER A 1 92 ? 17.592 -6.821 -21.456 1.00 73.62 92 SER A C 1
ATOM 742 O O . SER A 1 92 ? 17.941 -7.133 -22.592 1.00 73.62 92 SER A O 1
ATOM 744 N N . ALA A 1 93 ? 16.630 -5.918 -21.239 1.00 70.25 93 ALA A N 1
ATOM 745 C CA . ALA A 1 93 ? 15.922 -5.227 -22.314 1.00 70.25 93 ALA A CA 1
ATOM 746 C C . ALA A 1 93 ? 16.824 -4.266 -23.114 1.00 70.25 93 ALA A C 1
ATOM 748 O O . ALA A 1 93 ? 16.604 -4.070 -24.309 1.00 70.25 93 ALA A O 1
ATOM 749 N N . MET A 1 94 ? 17.864 -3.699 -22.491 1.00 77.75 94 MET A N 1
ATOM 750 C CA . MET A 1 94 ? 18.803 -2.792 -23.164 1.00 77.75 94 MET A CA 1
ATOM 751 C C . MET A 1 94 ? 19.674 -3.488 -24.218 1.00 77.75 94 MET A C 1
ATOM 753 O O . MET A 1 94 ? 20.150 -2.823 -25.131 1.00 77.75 94 MET A O 1
ATOM 757 N N . GLN A 1 95 ? 19.839 -4.814 -24.146 1.00 75.81 95 GLN A N 1
ATOM 758 C CA . GLN A 1 95 ? 20.643 -5.577 -25.113 1.00 75.81 95 GLN A CA 1
ATOM 759 C C . GLN A 1 95 ? 20.028 -5.628 -26.522 1.00 75.81 95 GLN A C 1
ATOM 761 O O . GLN A 1 95 ? 20.707 -5.989 -27.478 1.00 75.81 95 GLN A O 1
ATOM 766 N N . PHE A 1 96 ? 18.752 -5.266 -26.669 1.00 69.75 96 PHE A N 1
ATOM 767 C CA . PHE A 1 96 ? 18.029 -5.299 -27.945 1.00 69.75 96 PHE A CA 1
ATOM 768 C C . PHE A 1 96 ? 17.854 -3.912 -28.576 1.00 69.75 96 PHE A C 1
ATOM 770 O O . PHE A 1 96 ? 17.096 -3.752 -29.534 1.00 69.75 96 PHE A O 1
ATOM 777 N N . ILE A 1 97 ? 18.531 -2.899 -28.033 1.00 60.75 97 ILE A N 1
ATOM 778 C CA . ILE A 1 97 ? 18.508 -1.533 -28.548 1.00 60.75 97 ILE A CA 1
ATOM 779 C C . ILE A 1 97 ? 19.695 -1.377 -29.509 1.00 60.75 97 ILE A C 1
ATOM 781 O O . ILE A 1 97 ? 20.843 -1.443 -29.077 1.00 60.75 97 ILE A O 1
ATOM 785 N N . GLN A 1 98 ? 19.410 -1.196 -30.804 1.00 62.06 98 GLN A N 1
ATOM 786 C CA . GLN A 1 98 ? 20.365 -0.646 -31.776 1.00 62.06 98 GLN A CA 1
ATOM 787 C C . GLN A 1 98 ? 20.356 0.882 -31.721 1.00 62.06 98 GLN A C 1
ATOM 789 O O . GLN A 1 98 ? 19.246 1.461 -31.604 1.00 62.06 98 GLN A O 1
#

Foldseek 3Di:
DVVCVVCLPVVLVVVLVVVCCVLLCVVCVVVVPADPQLQADPVGPDGLDQDDDVCSVVSSVVSDDDDDDDDPVSCCCSVPVSVVVSVVVSVVVVVPDD

Solvent-accessible surface area (backbone atoms only — not comparable to full-atom values): 6167 Å² total; per-residue (Å²): 105,72,68,56,64,52,46,65,49,53,51,58,48,52,52,50,51,54,48,49,39,54,73,65,41,52,49,33,69,75,68,68,48,71,52,95,79,56,70,50,50,100,91,37,87,64,82,91,72,81,84,49,86,92,51,40,67,61,58,50,55,74,68,59,80,89,74,91,77,80,55,71,69,60,52,51,47,61,72,46,51,53,56,51,55,54,52,52,52,47,58,59,57,55,75,75,65,130

Sequence (98 aa):
IRYWVIHSITIPSLFIAGWLFVSTGLAYDVFGSPRPNEYFTESRQGVPLITGRFDSLEQLDEFNRTYPIFTVRWLAVHGLAVPTVSFLGSISAMQFIQ

pLDDT: mean 77.83, std 10.58, range [47.28, 96.31]

Radius of gyration: 20.59 Å; Cα contacts (8 Å, |Δi|>4): 32; chains: 1; bounding box: 45×26×54 Å

Secondary structure (DSSP, 8-state):
-HHHHHHHHHHHHHHHHHHHHHHTSHHHHHHTPPPTTTSSBTTB-S------SSSHHHHHHHH--------HHHHHIIIIIHHHHHHHHHHHHHTT--

Nearest PDB structures (foldseek):
  5xnl-assembly1_E  TM=9.714E-01  e=1.366E-07  Pisum sativum
  7oui-assembly1_e  TM=9.562E-01  e=3.125E-07  Arabidopsis thaliana
  8c29-assembly1_e  TM=9.480E-01  e=4.726E-07  Picea abies
  6yp7-assembly1_E  TM=9.428E-01  e=5.319E-07  Pisum sativum
  8wb4-assembly1_e  TM=9.282E-01  e=4.211E-06  Chroomonas placoidea